Protein AF-A0A9X1WEQ2-F1 (afdb_monomer_lite)

pLDDT: mean 83.36, std 11.21, range [49.38, 95.19]

Sequence (71 aa):
MNQTTFDLLKNTTRGKIKNIERIPPCSKESLLDAIDNVTELNDIIIINHAIKKIIAHEYAMASESYDEARG

Organism: NCBI:txid2893468

Foldseek 3Di:
DDPVVLVVLLVVLLVVLVPDPDDPPVVSVVLNVQSVPDPDPVSSVVSVVVVVVRVVVVVVVVVVVVVVVVD

Secondary structure (DSSP, 8-state):
--HHHHHHHHHHHHHHHHH-SSS-HHHHHHHHHHHHT--SHHHHHHHHHHHHHHHHHHHHHHHHHHHHTT-

Structure (mmCIF, N/CA/C/O backbone):
data_AF-A0A9X1WEQ2-F1
#
_entry.id   AF-A0A9X1WEQ2-F1
#
loop_
_atom_site.group_PDB
_atom_site.id
_atom_site.type_symbol
_atom_site.label_atom_id
_atom_site.label_alt_id
_atom_site.label_comp_id
_atom_site.label_asym_id
_atom_site.label_entity_id
_atom_site.label_seq_id
_atom_site.pdbx_PDB_ins_code
_atom_site.Cartn_x
_atom_site.Cartn_y
_atom_site.Cartn_z
_atom_site.occupancy
_atom_site.B_iso_or_equiv
_atom_site.auth_seq_id
_atom_site.auth_comp_id
_atom_site.auth_asym_id
_atom_site.auth_atom_id
_atom_site.pdbx_PDB_model_num
ATOM 1 N N . MET A 1 1 ? -2.784 3.103 20.770 1.00 59.53 1 MET A N 1
ATOM 2 C CA . MET A 1 1 ? -2.653 4.096 19.679 1.00 59.53 1 MET A CA 1
ATOM 3 C C . MET A 1 1 ? -4.013 4.753 19.495 1.00 59.53 1 MET A C 1
ATOM 5 O O . MET A 1 1 ? -4.992 4.028 19.595 1.00 59.53 1 MET A O 1
ATOM 9 N N . ASN A 1 2 ? -4.118 6.076 19.322 1.00 82.06 2 ASN A N 1
ATOM 10 C CA . ASN A 1 2 ? -5.436 6.677 19.074 1.00 82.06 2 ASN A CA 1
ATOM 11 C C . ASN A 1 2 ? -5.890 6.368 17.633 1.00 82.06 2 ASN A C 1
ATOM 13 O O . ASN A 1 2 ? -5.049 6.201 16.744 1.00 82.06 2 ASN A O 1
ATOM 17 N N . GLN A 1 3 ? -7.204 6.274 17.417 1.00 77.81 3 GLN A N 1
ATOM 18 C CA . GLN A 1 3 ? -7.794 5.961 16.109 1.00 77.81 3 GLN A CA 1
ATOM 19 C C . GLN A 1 3 ? -7.274 6.912 15.015 1.00 77.81 3 GLN A C 1
ATOM 21 O O . GLN A 1 3 ? -6.928 6.494 13.918 1.00 77.81 3 GLN A O 1
ATOM 26 N N . THR A 1 4 ? -7.072 8.182 15.369 1.00 86.06 4 THR A N 1
ATOM 27 C CA . THR A 1 4 ? -6.585 9.238 14.475 1.00 86.06 4 THR A CA 1
ATOM 28 C C . THR A 1 4 ? -5.174 8.975 13.934 1.00 86.06 4 THR A C 1
ATOM 30 O O . THR A 1 4 ? -4.883 9.269 12.779 1.00 86.06 4 THR A O 1
ATOM 33 N N . THR A 1 5 ? -4.287 8.399 14.748 1.00 89.38 5 THR A N 1
ATOM 34 C CA . THR A 1 5 ? -2.909 8.053 14.365 1.00 89.38 5 THR A CA 1
ATOM 35 C C . THR A 1 5 ? -2.898 6.825 13.463 1.00 89.38 5 THR A C 1
ATOM 37 O O . THR A 1 5 ? -2.117 6.768 12.516 1.00 89.38 5 THR A O 1
ATOM 40 N N . PHE A 1 6 ? -3.785 5.860 13.722 1.00 91.38 6 PHE A N 1
ATOM 41 C CA . PHE A 1 6 ? -3.964 4.698 12.852 1.00 91.38 6 PHE A CA 1
ATOM 42 C C . PHE A 1 6 ? -4.409 5.126 11.454 1.00 91.38 6 PHE A C 1
ATOM 44 O O . PHE A 1 6 ? -3.756 4.788 10.466 1.00 91.38 6 PHE A O 1
ATOM 51 N N . ASP A 1 7 ? -5.453 5.951 11.384 1.00 92.69 7 ASP A N 1
ATOM 52 C CA . ASP A 1 7 ? -5.999 6.446 10.123 1.00 92.69 7 ASP A CA 1
ATOM 53 C C . ASP A 1 7 ? -4.975 7.298 9.363 1.00 92.69 7 ASP A C 1
ATOM 55 O O . ASP A 1 7 ? -4.828 7.164 8.147 1.00 92.69 7 ASP A O 1
ATOM 59 N N . LEU A 1 8 ? -4.201 8.131 10.070 1.00 93.12 8 LEU A N 1
ATOM 60 C CA . LEU A 1 8 ? -3.112 8.907 9.473 1.00 93.12 8 LEU A CA 1
ATOM 61 C C . LEU A 1 8 ? -2.056 8.001 8.822 1.00 93.12 8 LEU A C 1
ATOM 63 O O . LEU A 1 8 ? -1.646 8.246 7.685 1.00 93.12 8 LEU A O 1
ATOM 67 N N . LEU A 1 9 ? -1.620 6.948 9.517 1.00 92.44 9 LEU A N 1
ATOM 68 C CA . LEU A 1 9 ? -0.627 5.999 9.004 1.00 92.44 9 LEU A CA 1
ATOM 69 C C . LEU A 1 9 ? -1.163 5.190 7.819 1.00 92.44 9 LEU A C 1
ATOM 71 O O . LEU A 1 9 ? -0.448 5.007 6.826 1.00 92.44 9 LEU A O 1
ATOM 75 N N . LYS A 1 10 ? -2.425 4.759 7.894 1.00 94.25 10 LYS A N 1
ATOM 76 C CA . LYS A 1 10 ? -3.123 4.050 6.818 1.00 94.25 10 LYS A CA 1
ATOM 77 C C . LYS A 1 10 ? -3.218 4.925 5.567 1.00 94.25 10 LYS A C 1
ATOM 79 O O . LYS A 1 10 ? -2.741 4.531 4.503 1.00 94.25 10 LYS A O 1
ATOM 84 N N . ASN A 1 11 ? -3.697 6.161 5.710 1.00 94.38 11 ASN A N 1
ATOM 85 C CA . ASN A 1 11 ? -3.800 7.128 4.613 1.00 94.38 11 ASN A CA 1
ATOM 86 C C . ASN A 1 11 ? -2.437 7.494 4.013 1.00 94.38 11 ASN A C 1
ATOM 88 O O . ASN A 1 11 ? -2.297 7.562 2.791 1.00 94.38 11 ASN A O 1
ATOM 92 N N . THR A 1 12 ? -1.414 7.671 4.851 1.00 93.94 12 THR A N 1
ATOM 93 C CA . THR A 1 12 ? -0.045 7.952 4.393 1.00 93.94 12 THR A CA 1
ATOM 94 C C . THR A 1 12 ? 0.505 6.794 3.561 1.00 93.94 12 THR A C 1
ATOM 96 O O . THR A 1 12 ? 1.081 7.005 2.495 1.00 93.94 12 THR A O 1
ATOM 99 N N . THR A 1 13 ? 0.310 5.557 4.021 1.00 93.25 13 THR A N 1
ATOM 100 C CA . THR A 1 13 ? 0.772 4.352 3.317 1.00 93.25 13 THR A CA 1
ATOM 101 C C . THR A 1 13 ? 0.028 4.170 1.996 1.00 93.25 13 THR A C 1
ATOM 103 O O . THR A 1 13 ? 0.656 3.943 0.963 1.00 93.25 13 T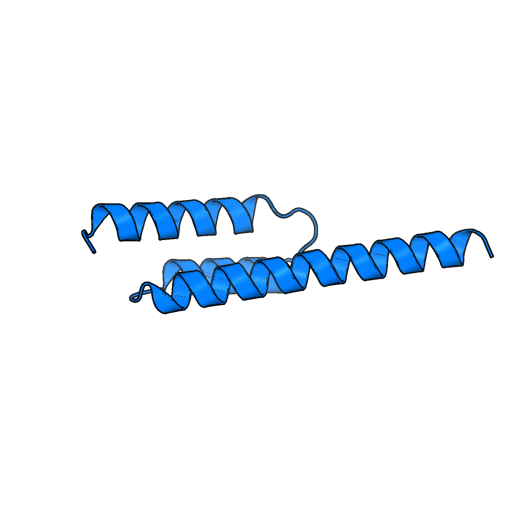HR A O 1
ATOM 106 N N . ARG A 1 14 ? -1.289 4.395 1.988 1.00 94.62 14 ARG A N 1
ATOM 107 C CA . ARG A 1 14 ? -2.109 4.404 0.771 1.00 94.62 14 ARG A CA 1
ATOM 108 C C . ARG A 1 14 ? -1.628 5.438 -0.248 1.00 94.62 14 ARG A C 1
ATOM 110 O O . ARG A 1 14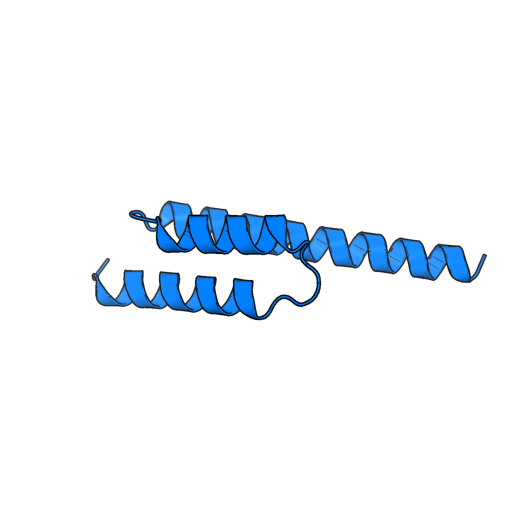 ? -1.514 5.128 -1.432 1.00 94.62 14 ARG A O 1
ATOM 117 N N . GLY A 1 15 ? -1.309 6.653 0.202 1.00 93.50 15 GLY A N 1
ATOM 118 C CA . GLY A 1 15 ? -0.745 7.705 -0.648 1.00 93.50 15 GLY A CA 1
ATOM 119 C C . GLY A 1 15 ? 0.583 7.293 -1.286 1.00 93.50 15 GLY A C 1
ATOM 120 O O . GLY A 1 15 ? 0.771 7.480 -2.486 1.00 93.50 15 GLY A O 1
ATOM 121 N N . LYS A 1 16 ? 1.472 6.647 -0.519 1.00 90.38 16 LYS A N 1
ATOM 122 C CA . LYS A 1 16 ? 2.730 6.103 -1.054 1.00 90.38 16 LYS A CA 1
ATOM 123 C C . LYS A 1 16 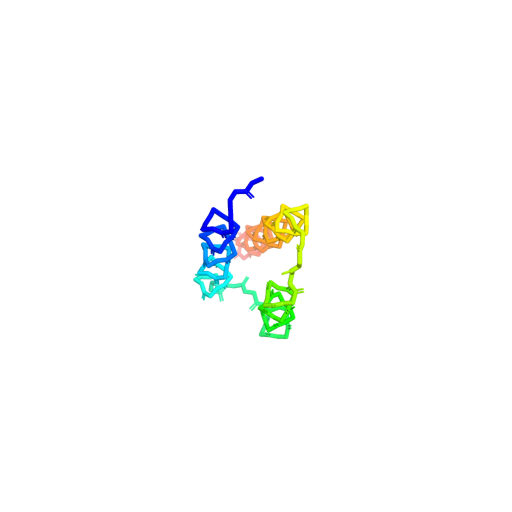? 2.481 5.081 -2.155 1.00 90.38 16 LYS A C 1
ATOM 125 O O . LYS A 1 16 ? 3.067 5.225 -3.216 1.00 90.38 16 LYS A O 1
ATOM 130 N N . ILE A 1 17 ? 1.587 4.109 -1.942 1.00 91.06 17 ILE A N 1
ATOM 131 C CA . ILE A 1 17 ? 1.265 3.084 -2.952 1.00 91.06 17 ILE A CA 1
ATOM 132 C C . ILE A 1 17 ? 0.808 3.737 -4.264 1.00 91.06 17 ILE A C 1
ATOM 134 O O . ILE A 1 17 ? 1.269 3.365 -5.342 1.00 91.06 17 ILE A O 1
ATOM 138 N N . LYS A 1 18 ? -0.056 4.757 -4.184 1.00 90.25 18 LYS A N 1
ATOM 139 C CA . LYS A 1 18 ? -0.551 5.484 -5.364 1.00 90.25 18 LYS A CA 1
ATOM 140 C C . LYS A 1 18 ? 0.547 6.210 -6.135 1.00 90.25 18 LYS A C 1
ATOM 142 O O . LYS A 1 18 ? 0.485 6.220 -7.363 1.00 90.25 18 LYS A O 1
ATOM 147 N N . ASN A 1 19 ? 1.535 6.760 -5.435 1.00 88.50 19 ASN A N 1
ATOM 148 C CA . ASN A 1 19 ? 2.616 7.547 -6.029 1.00 88.50 19 ASN A CA 1
ATOM 149 C C . ASN A 1 19 ? 3.748 6.706 -6.628 1.00 88.50 19 ASN A C 1
ATOM 151 O O . ASN A 1 19 ? 4.641 7.268 -7.252 1.00 88.50 19 ASN A O 1
ATOM 155 N N . ILE A 1 20 ? 3.748 5.382 -6.455 1.00 84.50 20 ILE A N 1
ATOM 156 C CA . ILE A 1 20 ? 4.768 4.546 -7.088 1.00 84.50 20 ILE A CA 1
ATOM 157 C C . ILE A 1 20 ? 4.402 4.358 -8.562 1.00 84.50 20 ILE A C 1
ATOM 159 O O . ILE A 1 20 ? 3.318 3.857 -8.889 1.00 84.50 20 ILE A O 1
ATOM 163 N N . GLU A 1 21 ? 5.314 4.791 -9.432 1.00 77.94 21 GLU A N 1
ATOM 164 C CA . GLU A 1 21 ? 5.166 4.752 -10.891 1.00 77.94 21 GLU A CA 1
ATOM 165 C C . GLU A 1 21 ? 5.397 3.349 -11.458 1.00 77.94 21 GLU A C 1
ATOM 167 O O . GLU A 1 21 ? 4.658 2.905 -12.332 1.00 77.94 21 GLU A O 1
ATOM 172 N N . ARG A 1 22 ? 6.399 2.634 -10.934 1.00 74.62 22 ARG A N 1
ATOM 173 C CA . ARG A 1 22 ? 6.816 1.308 -11.407 1.00 74.62 22 ARG A 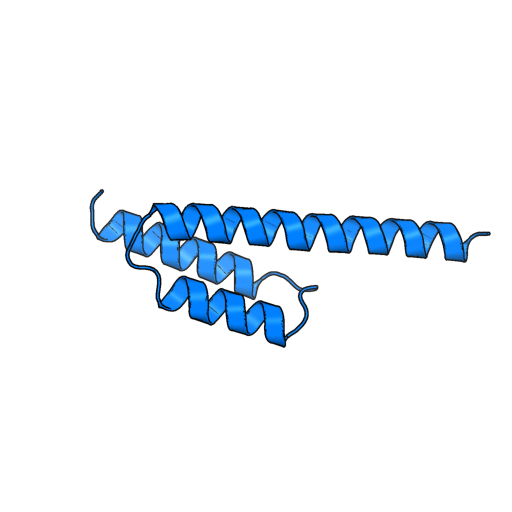CA 1
ATOM 174 C C . ARG A 1 22 ? 6.440 0.216 -10.416 1.00 74.62 22 ARG A C 1
ATOM 176 O O . ARG A 1 22 ? 7.280 -0.322 -9.711 1.00 74.62 22 ARG A O 1
ATOM 183 N N . ILE A 1 23 ? 5.150 -0.073 -10.331 1.00 76.94 23 ILE A N 1
ATOM 184 C CA . ILE A 1 23 ? 4.645 -1.325 -9.760 1.00 76.94 23 ILE A CA 1
ATOM 185 C C . ILE A 1 23 ? 3.670 -1.898 -10.786 1.00 76.94 23 ILE A C 1
ATOM 187 O O . ILE A 1 23 ? 2.818 -1.142 -11.264 1.00 76.94 23 ILE A O 1
ATOM 191 N N . PRO A 1 24 ? 3.753 -3.201 -11.118 1.00 77.62 24 PRO A N 1
ATOM 192 C CA . PRO A 1 24 ? 2.768 -3.845 -11.978 1.00 77.62 24 PRO A CA 1
ATOM 193 C C . PRO A 1 24 ? 1.337 -3.544 -11.499 1.00 77.62 24 PRO A C 1
ATOM 195 O O . PRO A 1 24 ? 1.083 -3.653 -10.297 1.00 77.62 24 PRO A O 1
ATOM 198 N N . PRO A 1 25 ? 0.392 -3.180 -12.387 1.00 76.88 25 PRO A N 1
ATOM 199 C CA . PRO A 1 25 ? -0.950 -2.752 -11.983 1.00 76.88 25 PRO A CA 1
ATOM 200 C C . PRO A 1 25 ? -1.645 -3.703 -10.996 1.00 76.88 25 PRO A C 1
ATOM 202 O O . PRO A 1 25 ? -2.137 -3.252 -9.965 1.00 76.88 25 PRO A O 1
ATOM 205 N N . CYS A 1 26 ? -1.564 -5.018 -11.230 1.00 74.88 26 CYS A N 1
ATOM 206 C CA . CYS A 1 26 ? -2.134 -6.038 -10.343 1.00 74.88 26 CYS A CA 1
ATOM 207 C C . CYS A 1 26 ? -1.520 -6.033 -8.929 1.00 74.88 26 CYS A C 1
ATOM 209 O O . CYS A 1 26 ? -2.230 -6.191 -7.935 1.00 74.88 26 CYS A O 1
ATOM 211 N N . SER A 1 27 ? -0.211 -5.798 -8.814 1.00 83.81 27 SER A N 1
ATOM 212 C CA . SER A 1 27 ? 0.486 -5.682 -7.530 1.00 83.81 27 SER A CA 1
ATOM 213 C C . SER A 1 27 ? 0.120 -4.384 -6.812 1.00 83.81 27 SER A C 1
ATOM 215 O O . SER A 1 27 ? -0.021 -4.372 -5.591 1.00 83.81 27 SER A O 1
ATOM 217 N N . LYS A 1 28 ? -0.066 -3.286 -7.554 1.00 88.25 28 LYS A N 1
ATOM 218 C CA . LYS A 1 28 ? -0.483 -1.994 -6.992 1.00 88.25 28 LYS A CA 1
ATOM 219 C C . LYS A 1 28 ? -1.899 -2.066 -6.428 1.00 88.25 28 LYS A C 1
ATOM 221 O O . LYS A 1 28 ? -2.115 -1.614 -5.308 1.00 88.25 28 LYS A O 1
ATOM 226 N N . GLU A 1 29 ? -2.830 -2.651 -7.175 1.00 90.31 29 GLU A N 1
ATOM 227 C CA . GLU A 1 29 ? -4.209 -2.892 -6.733 1.00 90.31 29 GLU A CA 1
ATOM 228 C C . GLU A 1 29 ? -4.241 -3.791 -5.498 1.00 90.31 29 GLU A C 1
ATOM 230 O O . GLU A 1 29 ? -4.807 -3.402 -4.483 1.00 90.31 29 GLU A O 1
ATOM 235 N N . SER A 1 30 ? -3.509 -4.909 -5.515 1.00 90.44 30 SER A N 1
ATOM 236 C CA . SER A 1 30 ? -3.426 -5.819 -4.363 1.00 90.44 30 SER A CA 1
ATOM 237 C C . SER A 1 30 ? -2.897 -5.131 -3.096 1.00 90.44 30 SER A C 1
ATOM 239 O O . SER A 1 30 ? -3.366 -5.402 -1.994 1.00 90.44 30 SER A O 1
ATOM 241 N N . LEU A 1 31 ? -1.928 -4.215 -3.225 1.00 91.19 31 LEU A N 1
ATOM 242 C CA . LEU A 1 31 ? -1.417 -3.430 -2.096 1.00 91.19 31 LEU A CA 1
ATOM 243 C C . LEU A 1 31 ? -2.429 -2.388 -1.599 1.00 91.19 31 LEU A C 1
ATOM 245 O O . LEU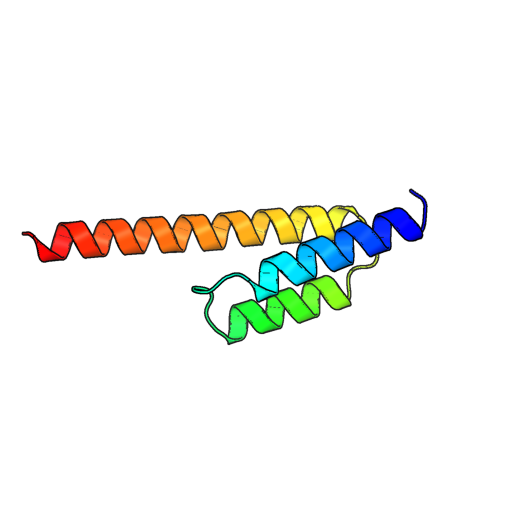 A 1 31 ? -2.480 -2.123 -0.396 1.00 91.19 31 LEU A O 1
ATOM 249 N N . LEU A 1 32 ? -3.208 -1.786 -2.505 1.00 93.50 32 LEU A N 1
ATOM 250 C CA . LEU A 1 32 ? -4.290 -0.863 -2.154 1.00 93.50 32 LEU A CA 1
ATOM 251 C C . LEU A 1 32 ? -5.419 -1.591 -1.414 1.00 93.50 32 LEU A C 1
ATOM 253 O O . LEU A 1 32 ? -5.856 -1.123 -0.366 1.00 93.50 32 LEU A O 1
ATOM 257 N N . ASP A 1 33 ? -5.810 -2.767 -1.893 1.00 94.38 33 ASP A N 1
ATOM 258 C CA . ASP A 1 33 ? -6.798 -3.609 -1.223 1.00 94.38 33 ASP A CA 1
ATOM 259 C C . ASP A 1 33 ? -6.286 -4.075 0.142 1.00 94.38 33 ASP A C 1
ATOM 261 O O . ASP A 1 33 ? -7.014 -4.021 1.136 1.00 94.38 33 ASP A O 1
ATOM 265 N N . ALA A 1 34 ? -5.011 -4.468 0.233 1.00 92.81 34 ALA A N 1
ATOM 266 C CA . ALA A 1 34 ? -4.403 -4.850 1.501 1.00 92.81 34 ALA A CA 1
ATOM 267 C C . ALA A 1 34 ? -4.458 -3.698 2.512 1.00 92.81 34 ALA A C 1
ATOM 269 O O . ALA A 1 34 ? -4.935 -3.907 3.625 1.00 92.81 34 ALA A O 1
ATOM 270 N N . ILE A 1 35 ? -4.030 -2.480 2.138 1.00 95.19 35 ILE A N 1
ATOM 271 C CA . ILE A 1 35 ? -4.036 -1.339 3.067 1.00 95.19 35 ILE A CA 1
ATOM 272 C C . ILE A 1 35 ? -5.458 -0.946 3.477 1.00 95.19 35 ILE A C 1
ATOM 274 O O . ILE A 1 35 ? -5.678 -0.627 4.646 1.00 95.19 35 ILE A O 1
ATOM 278 N N . ASP A 1 36 ? -6.428 -1.012 2.561 1.00 94.38 36 ASP A N 1
ATOM 279 C CA . ASP A 1 36 ? -7.822 -0.650 2.827 1.00 94.38 36 ASP A CA 1
ATOM 280 C C . ASP A 1 36 ? -8.488 -1.630 3.817 1.00 94.38 36 ASP A C 1
ATOM 282 O O . ASP A 1 36 ? -9.321 -1.201 4.620 1.00 94.38 36 ASP A O 1
ATOM 286 N N . ASN A 1 37 ? -8.021 -2.882 3.890 1.00 94.69 37 ASN A N 1
ATOM 287 C CA . ASN A 1 37 ? -8.511 -3.902 4.826 1.00 94.69 37 ASN A CA 1
ATOM 288 C C . ASN A 1 37 ? -7.709 -4.029 6.138 1.00 94.69 37 ASN A C 1
ATOM 290 O O . ASN A 1 37 ? -8.082 -4.822 6.999 1.00 94.69 37 ASN A O 1
ATOM 294 N N . VAL A 1 38 ? -6.642 -3.245 6.341 1.00 94.56 38 VAL A N 1
ATOM 295 C CA . VAL A 1 38 ? -5.845 -3.313 7.581 1.00 94.56 38 VAL A CA 1
ATOM 296 C C . VAL A 1 38 ? -6.661 -2.920 8.815 1.00 94.56 38 VAL A C 1
ATOM 298 O O . VAL A 1 38 ? -7.270 -1.842 8.842 1.00 94.56 38 VAL A O 1
ATOM 301 N N . THR A 1 39 ? -6.574 -3.759 9.852 1.00 91.75 39 THR A N 1
ATOM 302 C CA . THR A 1 39 ? -7.142 -3.547 11.194 1.00 91.75 39 THR A CA 1
ATOM 303 C C . THR A 1 39 ? -6.081 -3.351 12.278 1.00 91.75 39 THR A C 1
ATOM 305 O O . THR A 1 39 ? -6.399 -2.811 13.336 1.00 91.75 39 THR A O 1
ATOM 308 N N . GLU A 1 40 ? -4.822 -3.732 12.030 1.00 92.69 40 GLU A N 1
ATOM 309 C CA . GLU A 1 40 ? -3.737 -3.643 13.010 1.00 92.69 40 GLU A CA 1
ATOM 310 C C . GLU A 1 40 ? -2.537 -2.828 12.513 1.00 92.69 40 GLU A C 1
ATOM 312 O O . GLU A 1 40 ? -2.186 -2.812 11.335 1.00 92.69 40 GLU A O 1
ATOM 317 N N . LEU A 1 41 ? -1.856 -2.131 13.432 1.00 89.88 41 LEU A N 1
ATOM 318 C CA . LEU A 1 41 ? -0.681 -1.318 13.087 1.00 89.88 41 LEU A CA 1
ATOM 319 C C . LEU A 1 41 ? 0.434 -2.162 12.449 1.00 89.88 41 LEU A C 1
ATOM 321 O O . LEU A 1 41 ? 1.149 -1.680 11.570 1.00 89.88 41 LEU A O 1
ATOM 325 N N . ASN A 1 42 ? 0.587 -3.406 12.903 1.00 91.69 42 ASN A N 1
ATOM 326 C CA . ASN A 1 42 ? 1.629 -4.300 12.421 1.00 91.69 42 ASN A CA 1
ATOM 327 C C . ASN A 1 42 ? 1.487 -4.580 10.916 1.00 91.69 42 ASN A C 1
ATOM 329 O O . ASN A 1 42 ? 2.482 -4.576 10.193 1.00 91.69 42 ASN A O 1
ATOM 333 N N . ASP A 1 43 ? 0.257 -4.695 10.418 1.00 92.50 43 ASP A N 1
ATOM 334 C CA . ASP A 1 43 ? -0.000 -4.907 8.994 1.00 92.50 43 ASP A CA 1
ATOM 335 C C . ASP A 1 43 ? 0.441 -3.696 8.160 1.00 92.50 43 ASP A C 1
ATOM 337 O O . ASP A 1 43 ? 1.057 -3.853 7.107 1.00 92.50 43 ASP A O 1
ATOM 341 N N . ILE A 1 44 ? 0.234 -2.469 8.663 1.00 92.50 44 ILE A N 1
ATOM 342 C CA . ILE A 1 44 ? 0.722 -1.239 8.007 1.00 92.50 44 ILE A CA 1
ATOM 343 C C . ILE A 1 44 ? 2.255 -1.256 7.882 1.00 92.50 44 ILE A C 1
ATOM 345 O O . ILE A 1 44 ? 2.813 -0.803 6.874 1.00 92.50 44 ILE A O 1
ATOM 349 N N . ILE A 1 45 ? 2.953 -1.762 8.903 1.00 90.75 45 ILE A N 1
ATOM 350 C CA . ILE A 1 45 ? 4.419 -1.872 8.913 1.00 90.75 45 ILE A CA 1
ATOM 351 C C . ILE A 1 45 ? 4.879 -2.909 7.883 1.00 90.75 45 ILE A C 1
ATOM 353 O O . ILE A 1 45 ? 5.781 -2.619 7.091 1.00 90.75 45 ILE A O 1
ATOM 357 N N . ILE A 1 46 ? 4.237 -4.080 7.852 1.00 91.31 46 ILE A N 1
ATOM 358 C CA . ILE A 1 46 ? 4.535 -5.160 6.902 1.00 91.31 46 ILE A CA 1
ATOM 359 C C . ILE A 1 46 ? 4.312 -4.687 5.460 1.00 91.31 46 ILE A C 1
ATOM 361 O O . ILE A 1 46 ? 5.199 -4.852 4.620 1.00 91.31 46 ILE A O 1
ATOM 365 N N . ILE A 1 47 ? 3.190 -4.017 5.182 1.00 91.12 47 ILE A N 1
ATOM 366 C CA . ILE A 1 47 ? 2.881 -3.461 3.856 1.00 91.12 47 ILE A CA 1
ATOM 367 C C . ILE A 1 47 ? 3.929 -2.419 3.446 1.00 91.12 47 ILE A C 1
ATOM 369 O O . ILE A 1 47 ? 4.474 -2.489 2.344 1.00 91.12 47 ILE A O 1
ATOM 373 N N . ASN A 1 48 ? 4.292 -1.485 4.335 1.00 89.50 48 ASN A N 1
ATOM 374 C CA . ASN A 1 48 ? 5.363 -0.520 4.051 1.00 89.50 48 ASN A CA 1
ATOM 375 C C . ASN A 1 48 ? 6.706 -1.199 3.755 1.00 89.50 48 ASN A C 1
ATOM 377 O O . ASN A 1 48 ? 7.475 -0.710 2.925 1.00 89.50 48 ASN A O 1
ATOM 381 N N . HIS A 1 49 ? 7.017 -2.303 4.431 1.00 88.81 49 HIS A N 1
ATOM 382 C CA . HIS A 1 49 ? 8.239 -3.055 4.180 1.00 88.81 49 HIS A CA 1
ATOM 383 C C . HIS A 1 49 ? 8.210 -3.761 2.816 1.00 88.81 49 HIS A C 1
ATOM 385 O O . HIS A 1 49 ? 9.191 -3.690 2.074 1.00 88.81 49 HIS A O 1
ATOM 391 N N . ALA A 1 50 ? 7.083 -4.379 2.451 1.00 86.56 50 ALA A N 1
ATOM 392 C CA . ALA A 1 50 ? 6.892 -5.003 1.143 1.00 86.56 50 ALA A CA 1
ATOM 393 C C . ALA A 1 50 ? 7.042 -3.985 0.002 1.00 86.56 50 ALA A C 1
ATOM 395 O O . ALA A 1 50 ? 7.791 -4.227 -0.942 1.00 86.56 50 ALA A O 1
ATOM 396 N N . ILE A 1 51 ? 6.431 -2.803 0.140 1.00 86.31 51 ILE A N 1
ATOM 397 C CA . ILE A 1 51 ? 6.570 -1.692 -0.813 1.00 86.31 51 ILE A CA 1
ATOM 398 C C . ILE A 1 51 ? 8.044 -1.336 -1.041 1.00 86.31 51 ILE A C 1
ATOM 400 O O . ILE A 1 51 ? 8.485 -1.231 -2.183 1.00 86.31 51 ILE A O 1
ATOM 404 N N . LYS A 1 52 ? 8.828 -1.181 0.035 1.00 85.31 52 LYS A N 1
ATOM 405 C CA . LYS A 1 52 ? 10.262 -0.867 -0.073 1.00 85.31 52 LYS A CA 1
ATOM 406 C C . LYS A 1 52 ? 11.035 -1.942 -0.836 1.00 85.31 52 LYS A C 1
ATOM 408 O O . LYS A 1 52 ? 11.911 -1.597 -1.621 1.00 85.31 52 LYS A O 1
ATOM 413 N N . LYS A 1 53 ? 10.714 -3.222 -0.618 1.00 84.06 53 LYS A N 1
ATOM 414 C CA . LYS A 1 53 ? 11.350 -4.342 -1.328 1.00 84.06 53 LYS A CA 1
ATOM 415 C C . LYS A 1 53 ? 11.022 -4.344 -2.817 1.00 84.06 53 LYS A C 1
ATOM 417 O O . LYS A 1 53 ? 11.930 -4.534 -3.615 1.00 84.06 53 LYS A O 1
ATOM 422 N N . ILE A 1 54 ? 9.763 -4.094 -3.177 1.00 80.69 54 ILE A N 1
ATOM 423 C CA . ILE A 1 54 ? 9.337 -4.026 -4.581 1.00 80.69 54 ILE A CA 1
ATOM 424 C C . ILE A 1 54 ? 10.076 -2.892 -5.294 1.00 80.69 54 ILE A C 1
ATOM 426 O O . ILE A 1 54 ? 10.713 -3.122 -6.312 1.00 80.69 54 ILE A O 1
ATOM 430 N N . ILE A 1 55 ? 10.078 -1.692 -4.710 1.00 79.00 55 ILE A N 1
ATOM 431 C CA . ILE A 1 55 ? 10.783 -0.536 -5.278 1.00 79.00 55 ILE A CA 1
ATOM 432 C C . ILE A 1 55 ? 12.283 -0.827 -5.445 1.00 79.00 55 ILE A C 1
ATOM 434 O O . ILE A 1 55 ? 12.854 -0.542 -6.492 1.00 79.00 55 ILE A O 1
ATOM 438 N N . ALA A 1 56 ? 12.929 -1.397 -4.424 1.00 80.81 56 ALA A N 1
ATOM 439 C CA . ALA A 1 56 ? 14.352 -1.722 -4.487 1.00 80.81 56 ALA A CA 1
ATOM 440 C C . ALA A 1 56 ? 14.670 -2.745 -5.590 1.00 80.81 56 ALA A C 1
ATOM 442 O O . ALA A 1 56 ? 15.672 -2.597 -6.283 1.00 80.81 56 ALA A O 1
ATOM 443 N N . HIS A 1 57 ? 13.810 -3.749 -5.771 1.00 78.75 57 HIS A N 1
ATOM 444 C CA . HIS A 1 57 ? 13.958 -4.742 -6.831 1.00 78.75 57 HIS A CA 1
ATOM 445 C C . HIS A 1 57 ? 13.815 -4.120 -8.229 1.00 78.75 57 HIS A C 1
ATOM 447 O O . HIS A 1 57 ? 14.644 -4.373 -9.096 1.00 78.75 57 HIS A O 1
ATOM 453 N N . GLU A 1 58 ? 12.832 -3.239 -8.425 1.00 72.44 58 GLU A N 1
ATOM 454 C CA . GLU A 1 58 ? 12.628 -2.517 -9.690 1.00 72.44 58 GLU A CA 1
ATOM 455 C C . GLU A 1 58 ? 13.826 -1.627 -10.052 1.00 72.44 58 GLU A C 1
ATOM 457 O O . GLU A 1 58 ? 14.242 -1.578 -11.210 1.00 72.44 58 GLU A O 1
ATOM 462 N N . TYR A 1 59 ? 14.421 -0.943 -9.069 1.00 72.88 59 TYR A N 1
ATOM 463 C CA . TYR A 1 59 ? 15.642 -0.165 -9.296 1.00 72.88 59 TYR A CA 1
ATOM 464 C C . TYR A 1 59 ? 16.849 -1.044 -9.635 1.00 72.88 59 TYR A C 1
ATOM 466 O O . TYR A 1 59 ? 17.640 -0.658 -10.493 1.00 72.88 59 TYR A O 1
ATOM 474 N N . ALA A 1 60 ? 16.988 -2.209 -8.996 1.00 75.38 60 ALA A N 1
ATOM 475 C CA . ALA A 1 60 ? 18.059 -3.152 -9.310 1.00 75.38 60 ALA A CA 1
ATOM 476 C C . ALA A 1 60 ? 17.948 -3.652 -10.759 1.00 75.38 60 ALA A C 1
ATOM 478 O O . ALA A 1 60 ? 18.908 -3.524 -11.514 1.00 75.38 60 ALA A O 1
ATOM 479 N N . MET A 1 61 ? 16.756 -4.086 -11.187 1.00 71.00 61 MET A N 1
ATOM 480 C CA . MET A 1 61 ? 16.535 -4.534 -12.569 1.00 71.00 61 MET A CA 1
ATOM 481 C C . MET A 1 61 ? 16.715 -3.408 -13.596 1.00 71.00 61 MET A C 1
ATOM 483 O O . MET A 1 61 ? 17.225 -3.632 -14.691 1.00 71.00 61 MET A O 1
ATOM 487 N N . ALA A 1 62 ? 16.330 -2.172 -13.257 1.00 68.75 62 ALA A N 1
ATOM 488 C CA . ALA A 1 62 ? 16.574 -1.021 -14.124 1.00 68.75 62 ALA A CA 1
ATOM 489 C C . ALA A 1 62 ? 18.073 -0.699 -14.274 1.00 68.75 62 ALA A C 1
ATOM 491 O O . ALA A 1 62 ? 18.487 -0.260 -15.345 1.00 68.75 62 ALA A O 1
ATOM 492 N N . SER A 1 63 ? 18.872 -0.912 -13.222 1.00 67.44 63 SER A N 1
ATOM 493 C CA . SER A 1 63 ? 20.330 -0.753 -13.268 1.00 67.44 63 SER A CA 1
ATOM 494 C C . SER A 1 63 ? 20.978 -1.831 -14.134 1.00 67.44 63 SER A C 1
ATOM 496 O O . SER A 1 63 ? 21.763 -1.503 -15.016 1.00 67.44 63 SER A O 1
ATOM 498 N N . GLU A 1 64 ? 20.596 -3.095 -13.937 1.00 69.00 64 GLU A N 1
ATOM 499 C CA . GLU A 1 64 ? 21.097 -4.231 -14.722 1.00 69.00 64 GLU A CA 1
ATOM 500 C C . GLU A 1 64 ? 20.779 -4.061 -16.217 1.00 69.00 64 GLU A C 1
ATOM 502 O O . GLU A 1 64 ? 21.660 -4.196 -17.062 1.00 69.00 64 GLU A O 1
ATOM 507 N N . SER A 1 65 ? 19.555 -3.633 -16.549 1.00 65.06 65 SER A N 1
ATOM 508 C CA . SER A 1 65 ? 19.156 -3.346 -17.933 1.00 65.06 65 SER A CA 1
ATOM 509 C C . SER A 1 65 ? 19.943 -2.192 -18.575 1.00 65.06 65 SER A C 1
ATOM 511 O O . SER A 1 65 ? 20.154 -2.200 -19.790 1.00 65.06 65 SER A O 1
ATOM 513 N N . TYR A 1 66 ? 20.371 -1.191 -17.798 1.00 60.59 66 TYR A N 1
ATOM 514 C CA . TYR A 1 66 ? 21.185 -0.081 -18.307 1.00 60.59 66 TYR A CA 1
ATOM 515 C C . TYR A 1 66 ? 22.636 -0.505 -18.574 1.00 60.59 66 TYR A C 1
ATOM 517 O O . TYR A 1 66 ? 23.229 -0.059 -19.560 1.00 60.59 66 TYR A O 1
ATOM 525 N N . ASP A 1 67 ? 23.191 -1.376 -17.729 1.00 61.41 67 ASP A N 1
ATOM 526 C CA . ASP A 1 67 ? 24.542 -1.913 -17.895 1.00 61.41 67 ASP A CA 1
ATOM 527 C C . ASP A 1 67 ? 24.623 -2.879 -19.092 1.00 61.41 67 ASP A C 1
ATOM 529 O O . ASP A 1 67 ? 25.561 -2.786 -19.886 1.00 61.41 67 ASP A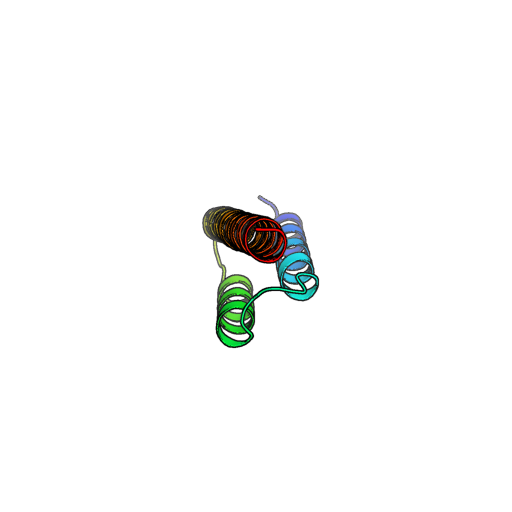 O 1
ATOM 533 N N . GLU A 1 68 ? 23.605 -3.724 -19.303 1.00 61.31 68 GLU A N 1
ATOM 534 C CA . GLU A 1 68 ? 23.510 -4.611 -20.475 1.00 61.31 68 GLU A CA 1
ATOM 535 C C . GLU A 1 68 ? 23.408 -3.844 -21.805 1.00 61.31 68 GLU A C 1
ATOM 537 O O . GLU A 1 68 ? 23.996 -4.255 -22.801 1.00 61.31 68 GLU A O 1
ATOM 542 N N . ALA A 1 69 ? 22.720 -2.697 -21.841 1.00 59.34 69 ALA A N 1
ATOM 543 C CA . ALA A 1 69 ? 22.561 -1.895 -23.059 1.00 59.34 69 ALA A CA 1
ATOM 544 C C . ALA A 1 69 ? 23.847 -1.172 -23.523 1.00 59.34 69 ALA A C 1
ATOM 546 O O . ALA A 1 69 ? 23.864 -0.595 -24.613 1.00 59.34 69 ALA A O 1
ATOM 547 N N . ARG A 1 70 ? 24.911 -1.156 -22.703 1.00 64.75 70 ARG A N 1
ATOM 548 C CA . ARG A 1 70 ? 26.220 -0.557 -23.037 1.00 64.75 70 ARG A CA 1
ATOM 549 C C . ARG A 1 70 ? 27.306 -1.587 -23.374 1.00 64.75 70 ARG A C 1
ATOM 551 O O . ARG A 1 70 ? 28.413 -1.154 -23.702 1.00 64.75 70 ARG A O 1
ATOM 558 N N . GLY A 1 71 ? 27.006 -2.883 -23.251 1.00 49.38 71 GLY A N 1
ATOM 559 C CA . GLY A 1 71 ? 27.912 -4.004 -23.534 1.00 49.38 71 GLY A CA 1
ATOM 560 C C . GLY A 1 71 ? 27.982 -4.373 -25.008 1.00 49.38 71 GLY A C 1
ATOM 561 O O . GLY A 1 71 ? 26.913 -4.446 -25.650 1.00 49.38 71 GLY A O 1
#

Radius of gyration: 14.98 Å; chains: 1; bounding box: 36×15×43 Å